Protein AF-A0A662P1R5-F1 (afdb_monomer)

Nearest PDB structures (foldseek):
  7obp-assembly5_E  TM=5.014E-01  e=1.798E-01  Homo sapiens
  8fs7-assembly1_G  TM=2.329E-01  e=2.804E-01  Saccharomyces cerevisiae
  8fs5-assembly1_G  TM=2.027E-01  e=4.964E-01  Saccharomyces cerevisiae
  8fs6-asse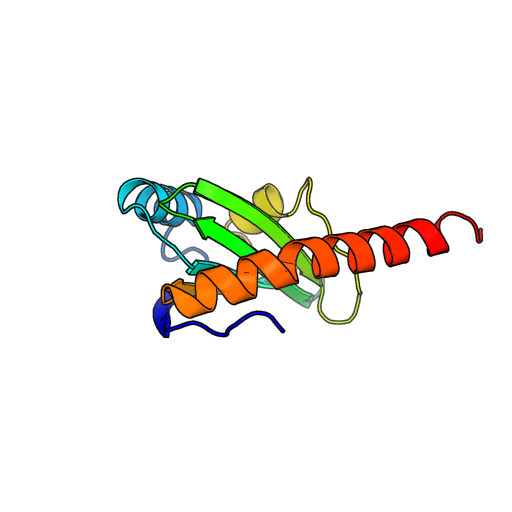mbly1_G  TM=2.197E-01  e=1.460E+00  Saccharomyces cerevisiae
  8fs3-assembly1_G  TM=2.230E-01  e=2.755E+00  Saccharomyces cerevisiae

Structure (mmCIF, N/CA/C/O backbone):
data_AF-A0A662P1R5-F1
#
_entry.id   AF-A0A662P1R5-F1
#
loop_
_atom_site.group_PDB
_atom_site.id
_atom_site.type_symbol
_atom_site.label_atom_id
_atom_site.label_alt_id
_atom_site.label_comp_id
_atom_site.label_asym_id
_atom_site.label_entity_id
_atom_site.label_seq_id
_atom_site.pdbx_PDB_ins_code
_atom_site.Cartn_x
_atom_site.Cartn_y
_atom_site.Cartn_z
_atom_site.occupancy
_atom_site.B_iso_or_equiv
_atom_site.auth_seq_id
_atom_site.auth_comp_id
_atom_site.auth_asym_id
_atom_site.auth_atom_id
_atom_site.pdbx_PDB_model_num
ATOM 1 N N . MET A 1 1 ? 5.342 -12.660 9.227 1.00 56.22 1 MET A N 1
ATOM 2 C CA . MET A 1 1 ? 4.655 -12.861 7.930 1.00 56.22 1 MET A CA 1
ATOM 3 C C . MET A 1 1 ? 3.557 -11.817 7.864 1.00 56.22 1 MET A C 1
ATOM 5 O O . MET A 1 1 ? 2.768 -11.780 8.796 1.00 56.22 1 MET A O 1
ATOM 9 N N . VAL A 1 2 ? 3.542 -10.942 6.854 1.00 65.25 2 VAL A N 1
ATOM 10 C CA . VAL A 1 2 ? 2.458 -9.952 6.707 1.00 65.25 2 VAL A CA 1
ATOM 11 C C . VAL A 1 2 ? 1.193 -10.684 6.236 1.00 65.25 2 VAL A C 1
ATOM 13 O O . VAL A 1 2 ? 1.305 -11.510 5.322 1.00 65.25 2 VAL A O 1
ATOM 16 N N . PRO A 1 3 ? 0.018 -10.459 6.850 1.00 81.44 3 PRO A N 1
ATOM 17 C CA . PRO A 1 3 ? -1.227 -11.070 6.396 1.00 81.44 3 PRO A CA 1
ATOM 18 C C . PRO A 1 3 ? -1.562 -10.676 4.959 1.00 81.44 3 PRO A C 1
ATOM 20 O O . PRO A 1 3 ? -1.212 -9.592 4.499 1.00 81.44 3 PRO A O 1
ATOM 23 N N . ARG A 1 4 ? -2.262 -11.552 4.234 1.00 84.44 4 ARG A N 1
ATOM 24 C CA . ARG A 1 4 ? -2.673 -11.248 2.855 1.00 84.44 4 ARG A CA 1
ATOM 25 C C . ARG A 1 4 ? -3.840 -10.264 2.795 1.00 84.44 4 ARG A C 1
ATOM 27 O O . ARG A 1 4 ? -3.934 -9.544 1.803 1.00 84.44 4 ARG A O 1
ATOM 34 N N . GLY A 1 5 ? -4.674 -10.217 3.834 1.00 89.81 5 GLY A N 1
ATOM 35 C CA . GLY A 1 5 ? -5.916 -9.457 3.827 1.00 89.81 5 GLY A CA 1
ATOM 36 C C . GLY A 1 5 ? -6.951 -10.016 2.853 1.00 89.81 5 GLY A C 1
ATOM 37 O O . GLY A 1 5 ? -6.715 -10.983 2.118 1.00 89.81 5 GLY A O 1
ATOM 38 N N . ARG A 1 6 ? -8.118 -9.376 2.845 1.00 93.31 6 ARG A N 1
ATOM 39 C CA . ARG A 1 6 ? -9.183 -9.595 1.872 1.00 93.31 6 ARG A CA 1
ATOM 40 C C . ARG A 1 6 ? -8.996 -8.643 0.702 1.00 93.31 6 ARG A C 1
ATOM 42 O O . ARG A 1 6 ? -9.028 -7.433 0.895 1.00 93.31 6 ARG A O 1
ATOM 49 N N . ASP A 1 7 ? -8.871 -9.184 -0.501 1.00 93.38 7 ASP A N 1
ATOM 50 C CA . ASP A 1 7 ? -8.858 -8.383 -1.721 1.00 93.38 7 ASP A CA 1
ATOM 51 C C . ASP A 1 7 ? -10.184 -7.633 -1.895 1.00 93.38 7 ASP A C 1
ATOM 53 O O . ASP A 1 7 ? -11.260 -8.239 -1.835 1.00 93.38 7 ASP A O 1
ATOM 57 N N . ILE A 1 8 ? -10.108 -6.317 -2.078 1.00 94.50 8 ILE A N 1
ATOM 58 C CA . ILE A 1 8 ? -11.279 -5.456 -2.266 1.00 94.50 8 ILE A CA 1
ATOM 59 C C . ILE A 1 8 ? -11.217 -4.637 -3.557 1.00 94.50 8 ILE A C 1
ATOM 61 O O . ILE A 1 8 ? -12.126 -3.841 -3.813 1.00 94.50 8 ILE A O 1
ATOM 65 N N . GLY A 1 9 ? -10.180 -4.807 -4.383 1.00 92.75 9 GLY A N 1
ATOM 66 C CA . GLY A 1 9 ? -10.124 -4.128 -5.668 1.00 92.75 9 GLY A CA 1
ATOM 67 C C . GLY A 1 9 ? -8.755 -4.085 -6.329 1.00 92.75 9 GLY A C 1
ATOM 68 O O . GLY A 1 9 ? -7.712 -4.001 -5.680 1.00 92.75 9 GLY A O 1
ATOM 69 N N . HIS A 1 10 ? -8.802 -4.014 -7.659 1.00 93.44 10 HIS A N 1
ATOM 70 C CA . HIS A 1 10 ? -7.637 -3.835 -8.511 1.00 93.44 10 HIS A CA 1
ATOM 71 C C . HIS A 1 10 ? -7.872 -2.742 -9.545 1.00 93.44 10 HIS A C 1
ATOM 73 O O . HIS A 1 10 ? -8.976 -2.606 -10.071 1.00 93.44 10 HIS A O 1
ATOM 79 N N . PHE A 1 11 ? -6.810 -2.018 -9.881 1.00 91.62 11 PHE A N 1
ATOM 80 C CA . PHE A 1 11 ? -6.802 -1.007 -10.934 1.00 91.62 11 PHE A CA 1
ATOM 81 C C . PHE A 1 11 ? -5.538 -1.164 -11.763 1.00 91.62 11 PHE A C 1
ATOM 83 O O . PHE A 1 11 ? -4.465 -1.413 -11.208 1.00 91.62 11 PHE A O 1
ATOM 90 N N . LYS A 1 12 ? -5.619 -0.965 -13.079 1.00 90.81 12 LYS A N 1
ATOM 91 C CA . LYS A 1 12 ? -4.394 -0.760 -13.8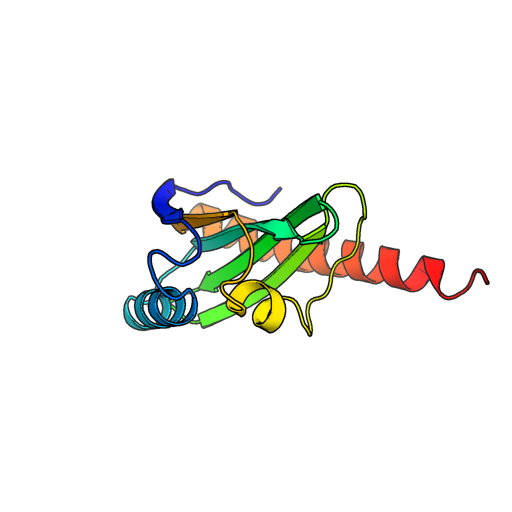56 1.00 90.81 12 LYS A CA 1
ATOM 92 C C . LYS A 1 12 ? -3.798 0.602 -13.520 1.00 90.81 12 LYS A C 1
ATOM 94 O O . LYS A 1 12 ? -4.528 1.577 -13.318 1.00 90.81 12 LYS A O 1
ATOM 99 N N . ILE A 1 13 ? -2.471 0.689 -13.485 1.00 86.56 13 ILE A N 1
ATOM 100 C CA . ILE A 1 13 ? -1.798 1.986 -13.365 1.00 86.56 13 ILE A CA 1
ATOM 101 C C . ILE A 1 13 ? -2.246 2.879 -14.532 1.00 86.56 13 ILE A C 1
ATOM 103 O O . ILE A 1 13 ? -2.322 2.441 -15.678 1.00 86.56 13 ILE A O 1
ATOM 107 N N . GLY A 1 14 ? -2.618 4.122 -14.219 1.00 82.19 14 GLY A N 1
ATOM 108 C CA . GLY A 1 14 ? -3.158 5.084 -15.184 1.00 82.19 14 GLY A CA 1
ATOM 109 C C . GLY A 1 14 ? -4.678 5.025 -15.394 1.00 82.19 14 GLY A C 1
ATOM 110 O O . GLY A 1 14 ? -5.249 6.020 -15.835 1.00 82.19 14 GLY A O 1
ATOM 111 N N . GLU A 1 15 ? -5.359 3.936 -15.016 1.00 82.62 15 GLU A N 1
ATOM 112 C CA . GLU A 1 15 ? -6.832 3.843 -15.068 1.00 82.62 15 GLU A CA 1
ATOM 113 C C . GLU A 1 15 ? -7.485 4.797 -14.060 1.00 82.62 15 GLU A C 1
ATOM 115 O O . GLU A 1 15 ? -8.450 5.504 -14.355 1.00 82.62 15 GLU A O 1
ATOM 120 N N . LYS A 1 16 ? -6.896 4.867 -12.866 1.00 82.62 16 LYS A N 1
ATOM 121 C CA . LYS A 1 16 ? -7.221 5.838 -11.829 1.00 82.62 16 LYS A CA 1
ATOM 122 C C . LYS A 1 16 ? -5.916 6.339 -11.230 1.00 82.62 16 LYS A C 1
ATOM 124 O O . LYS A 1 16 ? -5.041 5.545 -10.906 1.00 82.62 16 LYS A O 1
ATOM 129 N N . LYS A 1 17 ? -5.793 7.660 -11.061 1.00 83.31 17 LYS A N 1
ATOM 130 C CA . LYS A 1 17 ? -4.608 8.257 -10.426 1.00 83.31 17 LYS A CA 1
ATOM 131 C C . LYS A 1 17 ? -4.412 7.649 -9.042 1.00 83.31 17 LYS A C 1
ATOM 133 O O . LYS A 1 17 ? -5.331 7.738 -8.218 1.00 83.31 17 LYS A O 1
ATOM 138 N N . THR A 1 18 ? -3.221 7.124 -8.753 1.00 84.12 18 THR A N 1
ATOM 139 C CA . THR A 1 18 ? -2.918 6.493 -7.456 1.00 84.12 18 THR A CA 1
ATOM 140 C C . THR A 1 18 ? -3.188 7.465 -6.307 1.00 84.12 18 THR A C 1
ATOM 142 O O . THR A 1 18 ? -3.800 7.103 -5.307 1.00 84.12 18 THR A O 1
ATOM 145 N N . LYS A 1 19 ? -2.886 8.758 -6.499 1.00 86.19 19 LYS A N 1
ATOM 146 C CA . LYS A 1 19 ? -3.203 9.830 -5.533 1.00 86.19 19 LYS A CA 1
ATOM 147 C C . LYS A 1 19 ? -4.694 9.953 -5.199 1.00 86.19 19 LYS A C 1
ATOM 149 O O . LYS A 1 19 ? -5.037 10.319 -4.080 1.00 86.19 19 LYS A O 1
ATOM 154 N N . THR A 1 20 ? -5.586 9.697 -6.156 1.00 90.31 20 THR A N 1
ATOM 155 C CA . THR A 1 20 ? -7.035 9.708 -5.903 1.00 90.31 20 THR A CA 1
ATOM 156 C C . THR A 1 20 ? -7.437 8.496 -5.073 1.00 90.31 20 THR A C 1
ATOM 158 O O . THR A 1 20 ? -8.241 8.635 -4.160 1.00 90.31 20 THR A O 1
ATOM 161 N N . ILE A 1 21 ? -6.850 7.328 -5.353 1.00 90.69 21 ILE A N 1
ATOM 162 C CA . ILE A 1 21 ? -7.070 6.116 -4.555 1.00 90.69 21 ILE A CA 1
ATOM 163 C C . ILE A 1 21 ? -6.634 6.358 -3.107 1.00 90.69 21 ILE A C 1
ATOM 165 O O . ILE A 1 21 ? -7.433 6.124 -2.209 1.00 90.69 21 ILE A O 1
ATOM 169 N N . LEU A 1 22 ? -5.435 6.911 -2.880 1.00 89.56 22 LEU A N 1
ATOM 170 C CA . LEU A 1 22 ? -4.949 7.235 -1.530 1.00 89.56 22 LEU A CA 1
ATOM 171 C C . LEU A 1 22 ? -5.939 8.107 -0.753 1.00 89.56 22 LEU A C 1
ATOM 173 O O . LEU A 1 22 ? -6.362 7.735 0.336 1.00 89.56 22 LEU A O 1
ATOM 177 N N . LYS A 1 23 ? -6.389 9.216 -1.350 1.00 91.12 23 LYS A N 1
ATOM 178 C CA . LYS A 1 23 ? -7.359 10.122 -0.714 1.00 91.12 23 LYS A CA 1
ATOM 179 C C . LYS A 1 23 ? -8.689 9.445 -0.392 1.00 91.12 23 LYS A C 1
ATOM 181 O O . LYS A 1 23 ? -9.337 9.801 0.590 1.00 91.12 23 LYS A O 1
ATOM 186 N N . ASP A 1 24 ? -9.133 8.516 -1.235 1.00 93.19 24 ASP A N 1
ATOM 187 C CA . ASP A 1 24 ? -10.360 7.760 -0.984 1.00 93.19 24 ASP A CA 1
ATOM 188 C C . ASP A 1 24 ? -10.185 6.795 0.198 1.00 93.19 24 ASP A C 1
ATOM 190 O O . ASP A 1 24 ? -11.106 6.657 1.004 1.00 93.19 24 ASP A O 1
ATOM 194 N N . LEU A 1 25 ? -9.016 6.156 0.324 1.00 93.06 25 LEU A N 1
ATOM 195 C CA . LEU A 1 25 ? -8.687 5.265 1.443 1.00 93.06 25 LEU A CA 1
ATOM 196 C C . LEU A 1 25 ? -8.565 6.036 2.765 1.00 93.06 25 LEU A C 1
ATOM 198 O O . LEU A 1 25 ? -9.158 5.621 3.762 1.00 93.06 25 LEU A O 1
ATOM 202 N N . GLU A 1 26 ? -7.902 7.196 2.752 1.00 91.81 26 GLU A N 1
ATOM 203 C CA . GLU A 1 26 ? -7.814 8.112 3.899 1.00 91.81 26 GLU A CA 1
ATOM 204 C C . GLU A 1 26 ? -9.213 8.505 4.401 1.00 91.81 26 GLU A C 1
ATOM 206 O O . GLU A 1 26 ? -9.556 8.317 5.568 1.00 91.81 26 GLU A O 1
ATOM 211 N N . LYS A 1 27 ? -10.085 8.980 3.500 1.00 94.44 27 LYS A N 1
ATOM 212 C CA . LYS A 1 27 ? -11.452 9.410 3.851 1.00 94.44 27 LYS A CA 1
ATOM 213 C C . LYS A 1 27 ? -12.327 8.289 4.401 1.00 94.44 27 LYS A C 1
ATOM 215 O O . LYS A 1 27 ? -13.209 8.552 5.215 1.00 94.44 27 LYS A O 1
ATOM 220 N N . LYS A 1 28 ? -12.126 7.058 3.931 1.00 94.19 28 LYS A N 1
ATOM 221 C CA . LYS A 1 28 ? -12.895 5.884 4.363 1.00 94.19 28 LYS A CA 1
ATOM 222 C C . LYS A 1 28 ? -12.410 5.298 5.687 1.00 94.19 28 LYS A C 1
ATOM 224 O O . LYS A 1 28 ? -12.996 4.315 6.129 1.00 94.19 28 LYS A O 1
ATOM 229 N N . LYS A 1 29 ? -11.376 5.880 6.306 1.00 93.88 29 LYS A N 1
ATOM 230 C CA . LYS A 1 29 ? -10.694 5.306 7.471 1.00 93.88 29 LYS A CA 1
ATOM 231 C C . LYS A 1 29 ? -10.239 3.868 7.211 1.00 93.88 29 LYS A C 1
ATOM 233 O O . LYS A 1 29 ? -10.441 2.977 8.030 1.00 93.88 29 LYS A O 1
ATOM 238 N N . PHE A 1 30 ? -9.683 3.639 6.025 1.00 94.19 30 PHE A N 1
ATOM 239 C CA . PHE A 1 30 ? -9.298 2.310 5.576 1.00 94.19 30 PHE A CA 1
ATOM 240 C C . PHE A 1 30 ? -8.192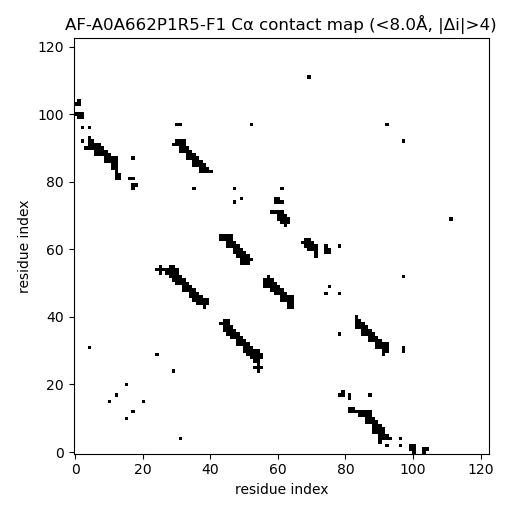 1.700 6.445 1.00 94.19 30 PHE A C 1
ATOM 242 O O . PHE A 1 30 ? -7.253 2.390 6.845 1.00 94.19 30 PHE A O 1
ATOM 249 N N . THR A 1 31 ? -8.274 0.389 6.664 1.00 93.19 31 THR A N 1
ATOM 250 C CA . THR A 1 31 ? -7.250 -0.384 7.364 1.00 93.19 31 THR A CA 1
ATOM 251 C C . THR A 1 31 ? -6.877 -1.607 6.533 1.00 93.19 31 THR A C 1
ATOM 253 O O . THR A 1 31 ? -7.729 -2.424 6.187 1.00 93.19 31 THR A O 1
ATOM 256 N N . GLY A 1 32 ? -5.602 -1.722 6.173 1.00 93.00 32 GLY A N 1
ATOM 257 C CA . GLY A 1 32 ? -5.157 -2.685 5.171 1.00 93.00 32 GLY A CA 1
ATOM 258 C C . GLY A 1 32 ? -3.885 -2.233 4.473 1.00 93.00 32 GLY A C 1
ATOM 259 O O . GLY A 1 32 ? -3.055 -1.530 5.054 1.00 93.00 32 GLY A O 1
ATOM 260 N N . TYR A 1 33 ? -3.744 -2.591 3.202 1.00 91.25 33 TYR A N 1
ATOM 261 C CA . TYR A 1 33 ? -2.676 -2.074 2.359 1.00 91.25 33 TYR A CA 1
ATOM 262 C C . TYR A 1 33 ? -3.131 -1.784 0.932 1.00 91.25 33 TYR A C 1
ATOM 264 O O . TYR A 1 33 ? -4.080 -2.370 0.408 1.00 91.25 33 TYR A O 1
ATOM 272 N N . LEU A 1 34 ? -2.389 -0.885 0.299 1.00 92.38 34 LEU A N 1
ATOM 273 C CA . LEU A 1 34 ? -2.349 -0.691 -1.139 1.00 92.38 34 LEU A CA 1
ATOM 274 C C . LEU A 1 34 ? -1.013 -1.237 -1.638 1.00 92.38 34 LEU A C 1
ATOM 276 O O . LEU A 1 34 ? 0.040 -0.831 -1.151 1.00 92.38 34 LEU A O 1
ATOM 280 N N . ARG A 1 35 ? -1.058 -2.153 -2.601 1.00 91.31 35 ARG A N 1
ATOM 281 C CA . ARG A 1 35 ? 0.112 -2.727 -3.263 1.00 91.31 35 ARG A CA 1
ATOM 282 C C . ARG A 1 35 ? 0.196 -2.219 -4.696 1.00 91.31 35 ARG A C 1
ATOM 284 O O . ARG A 1 35 ? -0.789 -2.303 -5.422 1.00 91.31 35 ARG A O 1
ATOM 291 N N . VAL A 1 36 ? 1.352 -1.719 -5.110 1.00 90.75 36 VAL A N 1
ATOM 292 C CA . VAL A 1 36 ? 1.638 -1.296 -6.484 1.00 90.75 36 VAL A CA 1
ATOM 293 C C . VAL A 1 36 ? 2.682 -2.234 -7.062 1.00 90.75 36 VAL A C 1
ATOM 295 O O . VAL A 1 36 ? 3.860 -2.118 -6.744 1.00 90.75 36 VAL A O 1
ATOM 298 N N . THR A 1 37 ? 2.261 -3.135 -7.939 1.00 90.38 37 THR A N 1
ATOM 299 C CA . THR A 1 37 ? 3.181 -4.001 -8.676 1.00 90.38 37 THR A CA 1
ATOM 300 C C . THR A 1 37 ? 3.336 -3.455 -10.086 1.00 90.38 37 THR A C 1
ATOM 302 O O . THR A 1 37 ? 2.346 -3.333 -10.810 1.00 90.38 37 THR A O 1
ATOM 305 N N . ARG A 1 38 ? 4.556 -3.121 -10.506 1.00 89.38 38 ARG A N 1
ATOM 306 C CA . ARG A 1 38 ? 4.791 -2.523 -11.827 1.00 89.38 38 ARG A CA 1
ATOM 307 C C . ARG A 1 38 ? 6.104 -2.937 -12.451 1.00 89.38 38 ARG A C 1
ATOM 309 O O . ARG A 1 38 ? 7.057 -3.267 -11.755 1.00 89.38 38 ARG A O 1
ATOM 316 N N . ARG A 1 39 ? 6.170 -2.828 -13.773 1.00 86.94 39 ARG A N 1
ATOM 317 C CA . ARG A 1 39 ? 7.419 -2.940 -14.515 1.00 86.94 39 ARG A CA 1
ATOM 318 C C . ARG A 1 39 ? 8.013 -1.558 -14.772 1.00 86.94 39 ARG A C 1
ATOM 320 O O . ARG A 1 39 ? 7.329 -0.673 -15.288 1.00 86.94 39 ARG A O 1
ATOM 327 N N . THR A 1 40 ? 9.274 -1.380 -14.407 1.00 79.19 40 THR A N 1
ATOM 328 C CA . THR A 1 40 ? 10.056 -0.171 -14.683 1.00 79.19 40 THR A CA 1
ATOM 329 C C . THR A 1 40 ? 10.508 -0.126 -16.145 1.00 79.19 40 THR A C 1
ATOM 331 O O . THR A 1 40 ? 10.424 -1.118 -16.874 1.00 79.19 40 THR A O 1
ATOM 334 N N . GLU A 1 41 ? 10.997 1.033 -16.593 1.00 77.81 41 GLU A N 1
ATOM 335 C CA . GLU A 1 41 ? 11.476 1.229 -17.972 1.00 77.81 41 GLU A CA 1
ATOM 336 C C . GLU A 1 41 ? 12.697 0.355 -18.312 1.00 77.81 41 GLU A C 1
ATOM 338 O O . GLU A 1 41 ? 12.841 -0.083 -19.450 1.00 77.81 41 GLU A O 1
ATOM 343 N N . ASP A 1 42 ? 13.531 0.026 -17.321 1.00 78.75 42 ASP A N 1
ATOM 344 C CA . ASP A 1 42 ? 14.653 -0.919 -17.429 1.00 78.75 42 ASP A CA 1
ATOM 345 C C . ASP A 1 42 ? 14.223 -2.397 -17.303 1.00 78.75 42 ASP A C 1
ATOM 347 O O . ASP A 1 42 ? 15.059 -3.299 -17.278 1.00 78.75 42 ASP A O 1
ATOM 351 N N . GLY A 1 43 ? 12.913 -2.668 -17.271 1.00 80.69 43 GLY A N 1
ATOM 352 C CA . GLY A 1 43 ? 12.331 -4.010 -17.345 1.00 80.69 43 GLY A CA 1
ATOM 353 C C . GLY A 1 43 ? 12.249 -4.757 -16.013 1.00 80.69 43 GLY A C 1
ATOM 354 O O . GLY A 1 43 ? 11.740 -5.889 -15.988 1.00 80.69 43 GLY A O 1
ATOM 355 N N . LYS A 1 44 ? 12.698 -4.138 -14.918 1.00 82.56 44 LYS A N 1
ATOM 356 C CA . LYS A 1 44 ? 12.630 -4.702 -13.570 1.00 82.56 44 LYS A CA 1
ATOM 357 C C . LYS A 1 44 ? 11.207 -4.661 -13.032 1.00 82.56 44 LYS A C 1
ATOM 359 O O . LYS A 1 44 ? 10.382 -3.855 -13.455 1.00 82.56 44 LYS A O 1
ATOM 364 N N . LEU A 1 45 ? 10.903 -5.576 -12.121 1.00 85.56 45 LEU A N 1
ATOM 365 C CA . LEU A 1 45 ? 9.605 -5.637 -11.466 1.00 85.56 45 LEU A CA 1
ATOM 366 C C . LEU A 1 45 ? 9.744 -4.991 -10.091 1.00 85.56 45 LEU A C 1
ATOM 368 O O . LEU A 1 45 ? 10.579 -5.408 -9.303 1.00 85.56 45 LEU A O 1
ATOM 372 N N . GLU A 1 46 ? 8.941 -3.979 -9.817 1.00 86.25 46 GLU A N 1
ATOM 373 C CA . GLU A 1 46 ? 8.842 -3.330 -8.516 1.00 86.25 46 GLU A CA 1
ATOM 374 C C . GLU A 1 46 ? 7.535 -3.722 -7.842 1.00 86.25 46 GLU A C 1
ATOM 376 O O . GLU A 1 46 ? 6.496 -3.845 -8.497 1.00 86.25 46 GLU A O 1
ATOM 381 N N . ASP A 1 47 ? 7.595 -3.872 -6.527 1.00 86.50 47 ASP A N 1
ATOM 382 C CA . ASP A 1 47 ? 6.468 -4.174 -5.673 1.00 86.50 47 ASP A CA 1
ATOM 383 C C . ASP A 1 47 ? 6.458 -3.229 -4.471 1.00 86.50 47 ASP A C 1
ATOM 385 O O . ASP A 1 47 ? 7.267 -3.322 -3.549 1.00 86.50 47 ASP A O 1
ATOM 389 N N . GLY A 1 48 ? 5.568 -2.249 -4.527 1.00 86.38 48 GLY A N 1
ATOM 390 C CA . GLY A 1 48 ? 5.405 -1.233 -3.504 1.00 86.38 48 GLY A CA 1
ATOM 391 C C . GLY A 1 48 ? 4.220 -1.529 -2.606 1.00 86.38 48 GLY A C 1
ATOM 392 O O . GLY A 1 48 ? 3.197 -2.014 -3.076 1.00 86.38 48 GLY A O 1
ATOM 393 N N . TYR A 1 49 ? 4.334 -1.209 -1.325 1.00 87.12 49 TYR A N 1
ATOM 394 C CA . TYR A 1 49 ? 3.273 -1.367 -0.342 1.00 87.12 49 TYR A CA 1
ATOM 395 C C . TYR A 1 49 ? 3.112 -0.077 0.449 1.00 87.12 49 TYR A C 1
ATOM 397 O O . TYR A 1 49 ? 4.087 0.517 0.903 1.00 87.12 49 TYR A O 1
ATOM 405 N N . ILE A 1 50 ? 1.864 0.326 0.654 1.00 88.25 50 ILE A N 1
ATOM 406 C CA . ILE A 1 50 ? 1.464 1.409 1.548 1.00 88.25 50 ILE A CA 1
ATOM 407 C C . ILE A 1 50 ? 0.461 0.813 2.521 1.00 88.25 50 ILE A C 1
ATOM 409 O O . ILE A 1 50 ? -0.595 0.337 2.107 1.00 88.25 50 ILE A O 1
ATOM 413 N N . LEU A 1 51 ? 0.804 0.799 3.802 1.00 87.38 51 LEU A N 1
ATOM 414 C CA . LEU A 1 51 ? -0.040 0.258 4.854 1.00 87.38 51 LEU A CA 1
ATOM 415 C C . LEU A 1 51 ? -0.831 1.379 5.509 1.00 87.38 51 LEU A C 1
ATOM 417 O O . LEU A 1 51 ? -0.285 2.441 5.813 1.00 87.38 51 LEU A O 1
ATOM 421 N N . PHE A 1 52 ? -2.103 1.091 5.768 1.00 90.38 52 PHE A N 1
ATOM 422 C CA . PHE A 1 52 ? -3.048 2.019 6.364 1.00 90.38 52 PHE A CA 1
ATOM 423 C C . PHE A 1 52 ? -3.597 1.479 7.674 1.00 90.38 52 PHE A C 1
ATOM 425 O O . PHE A 1 52 ? -3.902 0.287 7.787 1.00 90.38 52 PHE A O 1
ATOM 432 N N . ARG A 1 53 ? -3.803 2.385 8.627 1.00 88.56 53 ARG A N 1
ATOM 433 C CA . ARG A 1 53 ? -4.587 2.154 9.837 1.00 88.56 53 ARG A CA 1
ATOM 434 C C . ARG A 1 53 ? -5.557 3.308 10.018 1.00 88.56 53 ARG A C 1
ATOM 436 O O . ARG A 1 53 ? -5.129 4.443 10.179 1.00 88.56 53 ARG A O 1
ATOM 443 N N . GLU A 1 54 ? -6.851 3.016 9.981 1.00 91.56 54 GLU A N 1
ATOM 444 C CA . GLU A 1 54 ? -7.917 4.014 10.131 1.00 91.56 54 GLU A CA 1
ATOM 445 C C . GLU A 1 54 ? -7.766 5.224 9.188 1.00 91.56 54 GLU A C 1
ATOM 447 O O . GLU A 1 54 ? -8.158 6.345 9.504 1.00 91.56 54 GLU A O 1
ATOM 452 N N . GLY A 1 55 ? -7.234 4.983 7.987 1.00 89.44 55 GLY A N 1
ATOM 453 C CA . GLY A 1 55 ? -6.979 5.997 6.967 1.00 89.44 55 GLY A CA 1
ATOM 454 C C . GLY A 1 55 ? -5.612 6.673 7.066 1.00 89.44 55 GLY A C 1
ATOM 455 O O . GLY A 1 55 ? -5.246 7.383 6.137 1.00 89.44 55 GLY A O 1
ATOM 456 N N . GLU A 1 56 ? -4.829 6.436 8.118 1.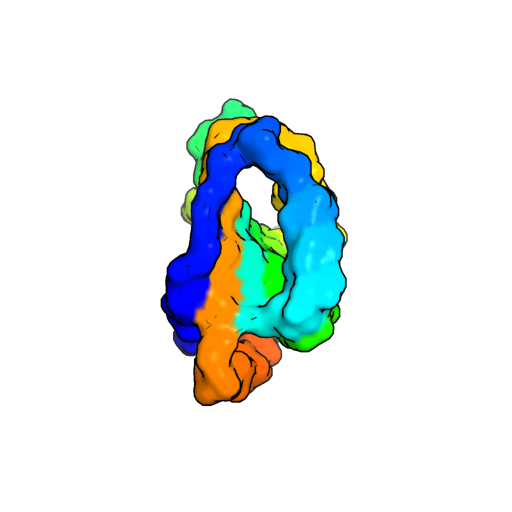00 90.00 56 GLU A N 1
ATOM 457 C CA . GLU A 1 56 ? -3.473 6.974 8.250 1.00 90.00 56 GLU A CA 1
ATOM 458 C C . GLU A 1 56 ? -2.437 6.028 7.641 1.00 90.00 56 GLU A C 1
ATOM 460 O O . GLU A 1 56 ? -2.486 4.817 7.861 1.00 90.00 56 GLU A O 1
ATOM 465 N N . ILE A 1 57 ? -1.476 6.576 6.893 1.00 87.12 57 ILE A N 1
ATOM 466 C CA . ILE A 1 57 ? -0.343 5.806 6.370 1.00 87.12 57 ILE A CA 1
ATOM 467 C C . ILE A 1 57 ? 0.625 5.527 7.520 1.00 87.12 57 ILE A C 1
ATOM 469 O O . ILE A 1 57 ? 1.204 6.453 8.085 1.00 87.12 57 ILE A O 1
ATOM 473 N N . VAL A 1 58 ? 0.823 4.249 7.842 1.00 84.00 58 VAL A N 1
ATOM 474 C CA . VAL A 1 58 ? 1.718 3.814 8.931 1.00 84.00 58 VAL A CA 1
ATOM 475 C C . VAL A 1 58 ? 3.071 3.324 8.430 1.00 84.00 58 VAL A C 1
ATOM 477 O O . VAL A 1 58 ? 4.047 3.342 9.174 1.00 84.00 58 VAL A O 1
ATOM 480 N N . LEU A 1 59 ? 3.131 2.870 7.177 1.00 79.56 59 LEU A N 1
ATOM 481 C CA . LEU A 1 59 ? 4.365 2.453 6.527 1.00 79.56 59 LEU A CA 1
ATOM 482 C C . LEU A 1 59 ? 4.213 2.535 5.011 1.00 79.56 59 LEU A C 1
ATOM 484 O O . LEU A 1 59 ? 3.176 2.156 4.468 1.00 79.56 59 LEU A O 1
ATOM 488 N N . SER A 1 60 ? 5.285 2.922 4.328 1.00 82.44 60 SER A N 1
ATOM 489 C CA . SER A 1 60 ? 5.441 2.681 2.899 1.00 82.44 60 SER A CA 1
ATOM 490 C C . SER A 1 60 ? 6.782 2.037 2.603 1.00 82.44 60 SER A C 1
ATOM 492 O O . SER A 1 60 ? 7.802 2.456 3.146 1.00 82.44 60 SER A O 1
ATOM 494 N N . TYR A 1 61 ? 6.793 1.063 1.705 1.00 78.19 61 TYR A N 1
ATOM 495 C CA . TYR A 1 61 ? 8.028 0.486 1.205 1.00 78.19 61 TYR A CA 1
ATOM 496 C C . TYR A 1 61 ? 7.922 0.075 -0.252 1.00 78.19 61 TYR A C 1
ATOM 498 O O . TYR A 1 61 ? 6.831 -0.073 -0.793 1.00 78.19 61 TYR A O 1
ATOM 506 N N . LEU A 1 62 ? 9.076 -0.089 -0.881 1.00 80.50 62 LEU A N 1
ATOM 507 C CA . LEU A 1 62 ? 9.225 -0.546 -2.251 1.00 80.50 62 LEU A CA 1
ATOM 508 C C . LEU A 1 62 ? 10.261 -1.658 -2.244 1.00 80.50 62 LEU A C 1
ATOM 510 O O . LEU A 1 62 ? 11.309 -1.484 -1.633 1.00 80.50 62 LEU A O 1
ATOM 514 N N . GLU A 1 63 ? 9.960 -2.766 -2.902 1.00 78.19 63 GLU A N 1
ATOM 515 C CA . GLU A 1 63 ? 10.890 -3.857 -3.157 1.00 78.19 63 GLU A CA 1
ATOM 516 C C . GLU A 1 63 ? 11.068 -3.997 -4.669 1.00 78.19 63 GLU A C 1
ATOM 518 O O . GLU A 1 63 ? 10.097 -4.098 -5.415 1.00 78.19 63 GLU A O 1
ATOM 523 N N . GLU A 1 64 ? 12.304 -4.0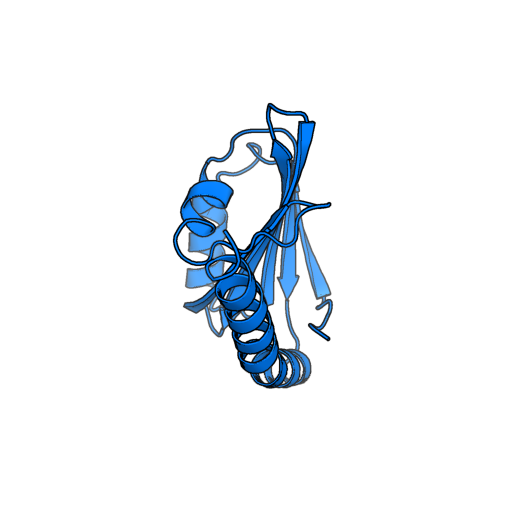09 -5.150 1.00 76.69 64 GLU A N 1
ATOM 524 C CA . GLU A 1 64 ? 12.590 -4.380 -6.534 1.00 76.69 64 GLU A CA 1
ATOM 525 C C . GLU A 1 64 ? 12.815 -5.898 -6.586 1.00 76.69 64 GLU A C 1
ATOM 527 O O . GLU A 1 64 ? 13.708 -6.447 -5.956 1.00 76.69 64 GLU A O 1
ATOM 532 N N . VAL A 1 65 ? 11.997 -6.635 -7.330 1.00 67.62 65 VAL A N 1
ATOM 533 C CA . VAL A 1 65 ? 12.081 -8.096 -7.397 1.00 67.62 65 VAL A CA 1
ATOM 534 C C . VAL A 1 65 ? 13.446 -8.513 -7.945 1.00 67.62 65 VAL A C 1
ATOM 536 O O . VAL A 1 65 ? 13.775 -8.277 -9.106 1.00 67.62 65 VAL A O 1
ATOM 539 N N . GLY A 1 66 ? 14.236 -9.167 -7.092 1.00 60.34 66 GLY A N 1
ATOM 540 C CA . GLY A 1 66 ? 15.615 -9.570 -7.385 1.00 60.34 66 GLY A CA 1
ATOM 541 C C . GLY A 1 66 ? 16.681 -8.704 -6.709 1.00 60.34 66 GLY A C 1
ATOM 542 O O . GLY A 1 66 ? 17.829 -9.139 -6.613 1.00 60.34 66 GLY A O 1
ATOM 543 N N . SER A 1 67 ? 16.317 -7.545 -6.156 1.00 55.09 67 SER A N 1
ATOM 544 C CA . SER A 1 67 ? 17.180 -6.748 -5.290 1.00 55.09 67 SER A CA 1
ATOM 545 C C . SER A 1 67 ? 16.462 -6.428 -3.973 1.00 55.09 67 SER A C 1
ATOM 547 O O . SER A 1 67 ? 15.330 -5.977 -3.921 1.00 55.09 67 SER A O 1
ATOM 549 N N . ARG A 1 68 ? 17.110 -6.687 -2.834 1.00 51.19 68 ARG A N 1
ATOM 550 C CA . ARG A 1 68 ? 16.529 -6.378 -1.509 1.00 51.19 68 ARG A CA 1
ATOM 551 C C . ARG A 1 68 ? 16.618 -4.877 -1.196 1.00 51.19 68 ARG A C 1
ATOM 553 O O . ARG A 1 68 ? 17.044 -4.504 -0.106 1.00 51.19 68 ARG A O 1
ATOM 560 N N . VAL A 1 69 ? 16.335 -4.028 -2.180 1.00 53.41 69 VAL A N 1
ATOM 561 C CA . VAL A 1 69 ? 16.360 -2.574 -2.041 1.00 53.41 69 VAL A CA 1
ATOM 562 C C . VAL A 1 69 ? 15.030 -2.155 -1.444 1.00 53.41 69 VAL A C 1
ATOM 564 O O . VAL A 1 69 ? 13.983 -2.481 -1.991 1.00 53.41 69 VAL A O 1
ATOM 567 N N . PHE A 1 70 ? 15.105 -1.473 -0.305 1.00 59.16 70 PHE A N 1
ATOM 568 C CA . PHE A 1 70 ? 13.968 -0.965 0.444 1.00 59.16 70 PHE A CA 1
ATOM 569 C C . PHE A 1 70 ? 14.173 0.527 0.665 1.00 59.16 70 PHE A C 1
ATOM 571 O O . PHE A 1 70 ? 15.112 0.935 1.349 1.00 59.16 70 PHE A O 1
ATOM 578 N N . GLU A 1 71 ? 13.305 1.345 0.080 1.00 60.06 71 GLU A N 1
ATOM 579 C CA . GLU A 1 71 ? 13.424 2.804 0.127 1.00 60.06 71 GLU A CA 1
ATOM 580 C C . GLU A 1 71 ? 12.206 3.420 0.814 1.00 60.06 71 GLU A C 1
ATOM 582 O O . GLU A 1 7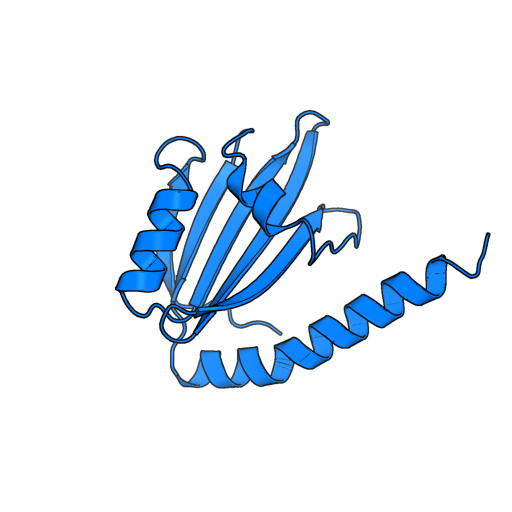1 ? 11.258 3.815 0.157 1.00 60.06 71 GLU A O 1
ATOM 587 N N . GLU A 1 72 ? 12.206 3.546 2.141 1.00 61.41 72 GLU A N 1
ATOM 588 C CA . GLU A 1 72 ? 11.071 4.152 2.866 1.00 61.41 72 GLU A CA 1
ATOM 589 C C . GLU A 1 72 ? 10.840 5.624 2.474 1.00 61.41 72 GLU A C 1
ATOM 591 O O . GLU A 1 72 ? 9.701 6.070 2.346 1.00 61.41 72 GLU A O 1
ATOM 596 N N . LYS A 1 73 ? 11.927 6.373 2.242 1.00 58.12 73 LYS A N 1
ATOM 597 C CA . LYS A 1 73 ? 11.890 7.828 2.035 1.00 58.12 73 LYS A CA 1
ATOM 598 C C . LYS A 1 73 ? 11.328 8.238 0.667 1.00 58.12 73 LYS A C 1
ATOM 600 O O . LYS A 1 73 ? 10.647 9.255 0.592 1.00 58.12 73 LYS A O 1
ATOM 605 N N . ASP A 1 74 ? 11.536 7.410 -0.361 1.00 69.12 74 ASP A N 1
ATOM 606 C CA . ASP A 1 74 ? 11.165 7.716 -1.752 1.00 69.12 74 ASP A CA 1
ATOM 607 C C . ASP A 1 74 ? 10.142 6.720 -2.344 1.00 69.12 74 ASP A C 1
ATOM 609 O O . ASP A 1 74 ? 9.616 6.938 -3.440 1.00 69.12 74 ASP A O 1
ATOM 613 N N . ALA A 1 75 ? 9.785 5.648 -1.615 1.00 73.75 75 ALA A N 1
ATOM 614 C CA . ALA A 1 75 ? 8.811 4.643 -2.057 1.00 73.75 75 ALA A CA 1
ATOM 615 C C . ALA A 1 75 ? 7.468 5.265 -2.443 1.00 73.75 75 ALA A C 1
ATOM 617 O O . ALA A 1 75 ? 6.901 4.917 -3.479 1.00 73.75 75 ALA A O 1
ATOM 618 N N . MET A 1 76 ? 6.959 6.202 -1.639 1.00 78.56 76 MET A N 1
ATOM 619 C CA . MET A 1 76 ? 5.696 6.873 -1.937 1.00 78.56 76 MET A CA 1
ATOM 620 C C . MET A 1 76 ? 5.753 7.660 -3.245 1.00 78.56 76 MET A C 1
ATOM 622 O O . MET A 1 76 ? 4.859 7.519 -4.075 1.00 78.56 76 MET A O 1
ATOM 626 N N . GLU A 1 77 ? 6.787 8.473 -3.459 1.00 81.31 77 GLU A N 1
ATOM 627 C CA . GLU A 1 77 ? 6.907 9.266 -4.686 1.00 81.31 77 GLU A CA 1
ATOM 628 C C . GLU A 1 77 ? 7.029 8.370 -5.917 1.00 81.31 77 GLU A C 1
ATOM 630 O O . GLU A 1 77 ? 6.357 8.600 -6.928 1.00 81.31 77 GLU A O 1
ATOM 635 N N . ARG A 1 78 ? 7.818 7.296 -5.800 1.00 78.56 78 ARG A N 1
ATOM 636 C CA . ARG A 1 78 ? 7.966 6.291 -6.851 1.00 78.56 78 ARG A CA 1
ATOM 637 C C . ARG A 1 78 ? 6.637 5.611 -7.148 1.00 78.56 78 ARG A C 1
ATOM 639 O O . ARG A 1 78 ? 6.265 5.573 -8.318 1.00 78.56 78 ARG A O 1
ATOM 646 N N . MET A 1 79 ? 5.903 5.127 -6.148 1.00 80.25 79 MET A N 1
ATOM 647 C CA . MET A 1 79 ? 4.592 4.489 -6.342 1.00 80.25 79 MET A CA 1
ATOM 648 C C . MET A 1 79 ? 3.546 5.446 -6.926 1.00 80.25 79 MET A C 1
ATOM 650 O O . MET A 1 79 ? 2.691 5.032 -7.705 1.00 80.25 79 MET A O 1
ATOM 654 N N . LEU A 1 80 ? 3.628 6.734 -6.591 1.00 81.12 80 LEU A N 1
ATOM 655 C CA . LEU A 1 80 ? 2.686 7.761 -7.035 1.00 81.12 80 LEU A CA 1
ATOM 656 C C . LEU A 1 80 ? 2.966 8.327 -8.428 1.00 81.12 80 LEU A C 1
ATOM 658 O O . LEU A 1 80 ? 2.207 9.186 -8.884 1.00 81.12 80 LEU A O 1
ATOM 662 N N . SER A 1 81 ? 4.040 7.900 -9.094 1.00 78.44 81 SER A N 1
ATOM 663 C CA . SER A 1 81 ? 4.416 8.461 -10.391 1.00 78.44 81 SER A CA 1
ATOM 664 C C . SER A 1 81 ? 3.421 8.124 -11.512 1.00 78.44 81 SER A C 1
ATOM 666 O O . SER A 1 81 ? 3.488 8.763 -12.558 1.00 78.44 81 SER A O 1
ATOM 668 N N . ASP A 1 82 ? 2.495 7.173 -11.301 1.00 68.94 82 ASP A N 1
ATOM 669 C CA . ASP A 1 82 ? 1.513 6.669 -12.283 1.00 68.94 82 ASP A CA 1
ATOM 670 C C . ASP A 1 82 ? 2.153 6.274 -13.640 1.00 68.94 82 ASP A C 1
ATOM 672 O O . ASP A 1 82 ? 1.480 6.205 -14.667 1.00 68.94 82 ASP A O 1
ATOM 676 N N . LYS A 1 83 ? 3.471 6.029 -13.656 1.00 72.38 83 LYS A N 1
ATOM 677 C CA . LYS A 1 83 ? 4.251 5.633 -14.834 1.00 72.38 83 LYS A CA 1
ATOM 678 C C . LYS A 1 83 ? 4.511 4.129 -14.831 1.00 72.38 83 LYS A C 1
ATOM 680 O O . LYS A 1 83 ? 4.698 3.528 -13.770 1.00 72.38 83 LYS A O 1
ATOM 685 N N . GLY A 1 84 ? 4.620 3.574 -16.035 1.00 74.12 84 GLY A N 1
ATOM 686 C CA . GLY A 1 84 ? 4.882 2.156 -16.276 1.00 74.12 84 GLY A CA 1
ATOM 687 C C . GLY A 1 84 ? 3.608 1.343 -16.495 1.00 74.12 84 GLY A C 1
ATOM 688 O O . GLY A 1 84 ? 2.496 1.865 -16.431 1.00 74.12 84 GLY A O 1
ATOM 689 N N . ASP A 1 85 ? 3.796 0.056 -16.773 1.00 84.56 85 ASP A N 1
ATOM 690 C CA . ASP A 1 85 ? 2.715 -0.928 -16.851 1.00 84.56 85 ASP A CA 1
ATOM 691 C C . ASP A 1 85 ? 2.659 -1.705 -15.534 1.00 84.56 85 ASP A C 1
ATOM 693 O O . ASP A 1 85 ? 3.686 -2.169 -15.026 1.00 84.56 85 ASP A O 1
ATOM 697 N N . GLY A 1 86 ? 1.473 -1.810 -14.946 1.00 88.56 86 GLY A N 1
ATOM 698 C CA . GLY A 1 86 ? 1.322 -2.399 -13.627 1.00 88.56 86 GLY A CA 1
ATOM 699 C C . GLY A 1 86 ? -0.095 -2.366 -13.085 1.00 88.56 86 GLY A C 1
ATOM 700 O O . GLY A 1 86 ? -1.038 -1.884 -13.720 1.00 88.56 86 GLY A O 1
ATOM 701 N N . ILE A 1 87 ? -0.229 -2.902 -11.878 1.00 92.31 87 ILE A N 1
ATOM 702 C CA . ILE A 1 87 ? -1.492 -3.098 -11.180 1.00 92.31 87 ILE A CA 1
ATOM 703 C C . ILE A 1 87 ? -1.370 -2.536 -9.768 1.00 92.31 87 ILE A C 1
ATOM 705 O O . ILE A 1 87 ? -0.396 -2.771 -9.054 1.00 92.31 87 ILE A O 1
ATOM 709 N N . ILE A 1 88 ? -2.410 -1.823 -9.362 1.00 92.94 88 ILE A N 1
ATOM 710 C CA . ILE A 1 88 ? -2.660 -1.417 -7.988 1.00 92.94 88 ILE A CA 1
ATOM 711 C C . ILE A 1 88 ? -3.663 -2.411 -7.412 1.00 92.94 88 ILE A C 1
ATOM 713 O O . ILE A 1 88 ? -4.723 -2.608 -7.998 1.00 92.94 88 ILE A O 1
ATOM 717 N N . THR A 1 89 ? -3.343 -3.023 -6.279 1.00 94.00 89 THR A N 1
ATOM 718 C CA . THR A 1 89 ? -4.224 -3.929 -5.530 1.00 94.00 89 THR A CA 1
ATOM 719 C C . THR A 1 89 ? -4.503 -3.333 -4.162 1.00 94.00 89 THR A C 1
ATOM 721 O O . THR A 1 89 ? -3.600 -2.783 -3.534 1.00 94.00 89 THR A O 1
ATOM 724 N N . ILE A 1 90 ? -5.742 -3.429 -3.696 1.00 95.19 90 ILE A N 1
ATOM 725 C CA . ILE A 1 90 ? -6.156 -2.936 -2.386 1.00 95.19 90 ILE A CA 1
ATOM 726 C C . ILE A 1 90 ? -6.691 -4.117 -1.592 1.00 95.19 90 ILE A C 1
ATOM 728 O O . ILE A 1 90 ? -7.631 -4.783 -2.027 1.00 95.19 90 ILE A O 1
ATOM 732 N N . SER A 1 91 ? -6.121 -4.332 -0.413 1.00 95.38 91 SER A N 1
ATOM 733 C CA . SER A 1 91 ? -6.493 -5.441 0.457 1.00 95.38 91 SER A CA 1
ATOM 734 C C . SER A 1 91 ? -6.795 -4.936 1.855 1.00 95.38 91 SER A C 1
ATOM 736 O O . SER A 1 91 ? -5.969 -4.270 2.477 1.00 95.38 91 SER A O 1
ATOM 738 N N . GLU A 1 92 ? -7.982 -5.255 2.347 1.00 95.25 92 GLU A N 1
ATOM 739 C CA . GLU A 1 92 ? -8.466 -4.877 3.670 1.00 95.25 92 GLU A CA 1
ATOM 740 C C . GLU A 1 92 ? -8.025 -5.898 4.720 1.00 95.25 92 GLU A C 1
ATOM 742 O O . GLU A 1 92 ? -8.051 -7.104 4.468 1.00 95.25 92 GLU A O 1
ATOM 747 N N . TYR A 1 93 ? -7.644 -5.422 5.902 1.00 93.31 93 TYR A N 1
ATOM 748 C CA . TYR A 1 93 ? -7.366 -6.289 7.042 1.00 93.31 93 TYR A CA 1
ATOM 749 C C . TYR A 1 93 ? -8.578 -6.404 7.960 1.00 93.31 93 TYR A C 1
ATOM 751 O O . TYR A 1 93 ? -9.263 -5.423 8.241 1.00 93.31 93 TYR A O 1
ATOM 759 N N . SER A 1 94 ? -8.793 -7.610 8.475 1.00 88.56 94 SER A N 1
ATOM 760 C CA . SER A 1 94 ? -9.568 -7.830 9.696 1.00 88.56 94 SER A CA 1
ATOM 761 C C . SER A 1 94 ? -8.805 -7.343 10.931 1.00 88.56 94 SER A C 1
ATOM 763 O O . SER A 1 94 ? -7.579 -7.244 10.903 1.00 88.56 94 SER A O 1
ATOM 765 N N . ASP A 1 95 ? -9.507 -7.109 12.042 1.00 81.81 95 ASP A N 1
ATOM 766 C CA . ASP A 1 95 ? -8.905 -6.617 13.294 1.00 81.81 95 ASP A CA 1
ATOM 767 C C . ASP A 1 95 ? -7.706 -7.469 13.754 1.00 81.81 95 ASP A C 1
ATOM 769 O O . ASP A 1 95 ? -6.653 -6.941 14.103 1.00 81.81 95 ASP A O 1
ATOM 773 N N . MET A 1 96 ? -7.820 -8.797 13.653 1.00 85.25 96 MET A N 1
ATOM 774 C CA . MET A 1 96 ? -6.732 -9.726 13.983 1.00 85.25 96 MET A CA 1
ATOM 775 C C . MET A 1 96 ? -5.523 -9.575 13.046 1.00 85.25 96 MET A C 1
ATOM 777 O O . MET A 1 96 ? -4.373 -9.669 13.471 1.00 85.25 96 MET A O 1
ATOM 781 N N . GLU A 1 97 ? -5.753 -9.346 11.754 1.00 87.19 97 GLU A N 1
ATOM 782 C CA . GLU A 1 97 ? -4.669 -9.149 10.788 1.00 87.19 97 GLU A CA 1
ATOM 783 C C . GLU A 1 97 ? -3.949 -7.817 11.007 1.00 87.19 97 GLU A C 1
ATOM 785 O O . GLU A 1 97 ? -2.739 -7.737 10.794 1.00 87.19 97 GLU A O 1
ATOM 790 N N . VAL A 1 98 ? -4.655 -6.792 11.488 1.00 80.75 98 VAL A N 1
ATOM 791 C CA . VAL A 1 98 ? -4.039 -5.523 11.895 1.00 80.75 98 VAL A CA 1
ATOM 792 C C . VAL A 1 98 ? -3.052 -5.752 13.026 1.00 80.75 98 VAL A C 1
ATOM 794 O O . VAL A 1 98 ? -1.919 -5.288 12.932 1.00 80.75 98 VAL A O 1
ATOM 797 N N . GLU A 1 99 ? -3.445 -6.490 14.063 1.00 80.31 99 GLU A N 1
ATOM 798 C CA . GLU A 1 99 ? -2.560 -6.813 15.187 1.00 80.31 99 GLU A CA 1
ATOM 799 C C . GLU A 1 99 ? -1.305 -7.554 14.707 1.00 80.31 99 GLU A C 1
ATOM 801 O O . GLU A 1 99 ? -0.184 -7.113 14.967 1.00 80.31 99 GLU A O 1
ATOM 806 N N . ILE A 1 100 ? -1.477 -8.605 13.898 1.00 82.19 100 ILE A N 1
ATOM 807 C CA . ILE A 1 100 ? -0.358 -9.388 13.346 1.00 82.19 100 ILE A CA 1
ATOM 808 C C . ILE A 1 100 ? 0.565 -8.521 12.482 1.00 82.19 100 ILE A C 1
ATOM 810 O O . ILE A 1 100 ? 1.796 -8.652 12.551 1.00 82.19 100 ILE A O 1
ATOM 814 N N . ALA A 1 101 ? -0.009 -7.652 11.646 1.00 77.00 101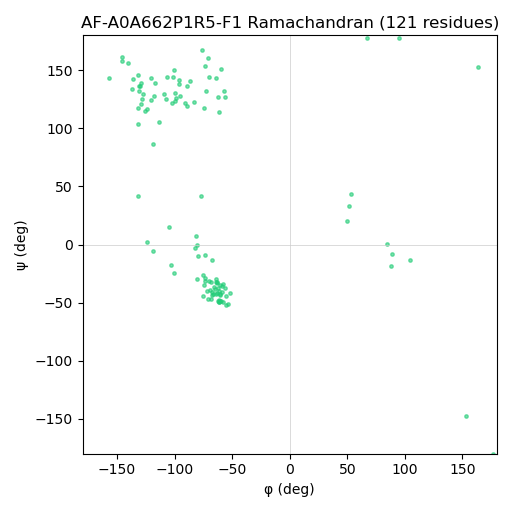 ALA A N 1
ATOM 815 C CA . ALA A 1 101 ? 0.758 -6.729 10.824 1.00 77.00 101 ALA A CA 1
ATOM 816 C C . ALA A 1 101 ? 1.567 -5.781 11.715 1.00 77.00 101 ALA A C 1
ATOM 818 O O . ALA A 1 101 ? 2.776 -5.682 11.533 1.00 77.00 101 ALA A O 1
ATOM 819 N N . MET A 1 102 ? 0.947 -5.161 12.719 1.00 72.38 102 MET A N 1
ATOM 820 C CA . MET A 1 102 ? 1.596 -4.211 13.630 1.00 72.38 102 MET A CA 1
ATOM 821 C C . MET A 1 102 ? 2.693 -4.842 14.487 1.00 72.38 102 MET A C 1
ATOM 823 O O . MET A 1 102 ? 3.694 -4.185 14.753 1.00 72.38 102 MET A O 1
ATOM 827 N N . GLU A 1 103 ? 2.572 -6.112 14.870 1.00 78.00 103 GLU A N 1
ATOM 828 C CA . GLU A 1 103 ? 3.648 -6.833 15.564 1.00 78.00 103 GLU A CA 1
ATOM 829 C C . GLU A 1 103 ? 4.804 -7.220 14.634 1.00 78.00 103 GLU A C 1
ATOM 831 O O . GLU A 1 103 ? 5.974 -7.247 15.032 1.00 78.00 103 GLU A O 1
ATOM 836 N N . SER A 1 104 ? 4.485 -7.547 13.381 1.00 73.62 104 SER A N 1
ATOM 837 C CA . SER A 1 104 ? 5.474 -7.979 12.390 1.00 73.62 104 SER A CA 1
ATOM 838 C C . SER A 1 104 ? 6.218 -6.804 11.754 1.00 73.62 104 SER A C 1
ATOM 840 O O . SER A 1 104 ? 7.370 -6.961 11.352 1.00 73.62 104 SER A O 1
ATOM 842 N N . LEU A 1 105 ? 5.574 -5.641 11.653 1.00 69.81 105 LEU A N 1
ATOM 843 C CA . LEU A 1 105 ? 6.081 -4.450 10.970 1.00 69.81 105 LEU A CA 1
ATOM 844 C C . LEU A 1 105 ? 7.390 -3.914 11.571 1.00 69.81 105 LEU A C 1
ATOM 846 O O . LEU A 1 105 ? 8.333 -3.734 10.804 1.00 69.81 105 LEU A O 1
ATOM 850 N N . PRO A 1 106 ? 7.529 -3.730 12.900 1.00 65.12 106 PRO A N 1
ATOM 851 C CA . PRO A 1 106 ? 8.787 -3.298 13.507 1.00 65.12 106 PRO A CA 1
ATOM 852 C C . PRO A 1 106 ? 9.940 -4.262 13.225 1.00 65.12 106 PRO A C 1
ATOM 854 O O . PRO A 1 106 ? 11.034 -3.823 12.888 1.00 65.12 106 PRO A O 1
ATOM 857 N N . LYS A 1 107 ? 9.685 -5.576 13.277 1.00 67.81 107 LYS A N 1
ATOM 858 C CA . LYS A 1 107 ? 10.700 -6.602 12.989 1.00 67.81 107 LYS A CA 1
ATOM 859 C C . LYS A 1 107 ? 11.128 -6.571 11.527 1.00 67.81 107 LYS A C 1
ATOM 861 O O . LYS A 1 107 ? 12.315 -6.642 11.234 1.00 67.81 107 LYS A O 1
ATOM 866 N N . LEU A 1 108 ? 10.169 -6.412 10.613 1.00 63.84 108 LEU A N 1
ATOM 867 C CA . LEU A 1 108 ? 10.458 -6.227 9.192 1.00 63.84 108 LEU A CA 1
ATOM 868 C C . LEU A 1 108 ? 11.293 -4.965 8.968 1.00 63.84 108 LEU A C 1
ATOM 870 O O . LEU A 1 108 ? 12.275 -5.022 8.236 1.00 63.84 108 LEU A O 1
ATOM 874 N N . LEU A 1 109 ? 10.968 -3.858 9.636 1.00 61.09 109 LEU A N 1
ATOM 875 C CA . LEU A 1 109 ? 11.737 -2.616 9.559 1.00 61.09 109 LEU A CA 1
ATOM 876 C C . LEU A 1 109 ? 13.159 -2.758 10.121 1.00 61.09 109 LEU A C 1
ATOM 878 O O . LEU A 1 109 ? 14.105 -2.268 9.507 1.00 61.09 109 LEU A O 1
ATOM 882 N N . GLU A 1 110 ? 13.338 -3.441 11.251 1.00 63.25 110 GLU A N 1
ATOM 883 C CA . GLU A 1 110 ? 14.652 -3.678 11.864 1.00 63.25 110 GLU A CA 1
ATOM 884 C C . GLU A 1 110 ? 15.528 -4.622 11.036 1.00 63.25 110 GLU A C 1
ATOM 886 O O . GLU A 1 110 ? 16.686 -4.303 10.758 1.00 63.25 110 GLU A O 1
ATOM 891 N N . GLU A 1 111 ? 14.979 -5.748 10.572 1.00 60.91 111 GLU A N 1
ATOM 892 C CA . GLU A 1 111 ? 15.686 -6.660 9.666 1.00 60.91 111 GLU A CA 1
ATOM 893 C C . GLU A 1 111 ? 16.103 -5.956 8.374 1.00 60.91 111 GLU A C 1
ATOM 895 O O . GLU A 1 111 ? 17.172 -6.224 7.819 1.00 60.91 111 GLU A O 1
ATOM 900 N N . THR A 1 112 ? 15.261 -5.042 7.899 1.00 53.84 112 THR A N 1
ATOM 901 C CA . THR A 1 112 ? 15.518 -4.254 6.698 1.00 53.84 112 THR A CA 1
ATOM 902 C C . THR A 1 112 ? 16.62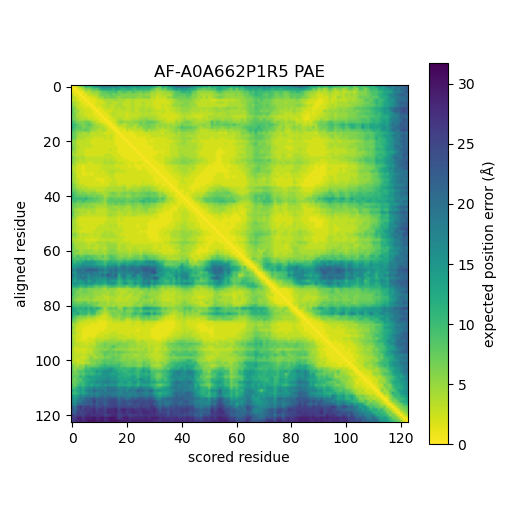8 -3.230 6.931 1.00 53.84 112 THR A C 1
ATOM 904 O O . THR A 1 112 ? 17.582 -3.181 6.156 1.00 53.84 112 THR A O 1
ATOM 907 N N . LYS A 1 113 ? 16.591 -2.480 8.041 1.00 51.84 113 LYS A N 1
ATOM 908 C CA . LYS A 1 113 ? 17.652 -1.527 8.423 1.00 51.84 113 LYS A CA 1
ATOM 909 C C . LYS A 1 113 ? 19.000 -2.215 8.653 1.00 51.84 113 LYS A C 1
ATOM 911 O O . LYS A 1 113 ? 20.027 -1.709 8.207 1.00 51.84 113 LYS A O 1
ATOM 916 N N . SER A 1 114 ? 19.004 -3.388 9.287 1.00 54.84 114 SER A N 1
ATOM 917 C CA . SER A 1 114 ? 20.226 -4.163 9.547 1.00 54.84 114 SER A CA 1
ATOM 918 C C . SER A 1 114 ? 20.882 -4.673 8.254 1.00 54.84 114 SER A C 1
ATOM 920 O O . SER A 1 114 ? 22.104 -4.635 8.119 1.00 54.84 114 SER A O 1
ATOM 922 N N . LYS A 1 115 ? 20.084 -5.062 7.249 1.00 48.91 115 LYS A N 1
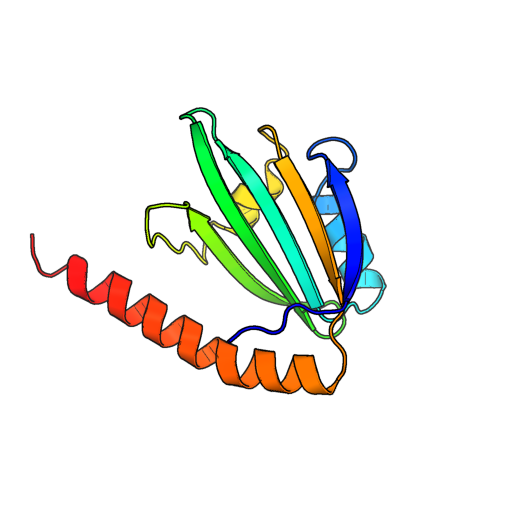ATOM 923 C CA . LYS A 1 115 ? 20.588 -5.499 5.933 1.00 48.91 115 LYS A CA 1
ATOM 924 C C . LYS A 1 115 ? 21.118 -4.353 5.065 1.00 48.91 115 LYS A C 1
ATOM 926 O O . LYS A 1 115 ? 22.006 -4.595 4.251 1.00 48.91 115 LYS A O 1
ATOM 931 N N . ILE A 1 116 ? 20.599 -3.135 5.234 1.00 48.44 116 ILE A N 1
ATOM 932 C CA . ILE A 1 116 ? 21.102 -1.934 4.548 1.00 48.44 116 ILE A CA 1
ATOM 933 C C . ILE A 1 116 ? 22.425 -1.473 5.186 1.00 48.44 116 ILE A C 1
ATOM 935 O O . ILE A 1 116 ? 23.386 -1.217 4.467 1.00 48.44 116 ILE A O 1
ATOM 939 N N . GLY A 1 117 ? 22.516 -1.454 6.524 1.00 41.69 117 GLY A N 1
ATOM 940 C CA . GLY A 1 117 ? 23.716 -1.008 7.248 1.00 41.69 117 GLY A CA 1
ATOM 941 C C . GLY A 1 117 ? 24.941 -1.922 7.106 1.00 41.69 117 GLY A C 1
ATOM 942 O O . GLY A 1 117 ? 26.062 -1.430 7.052 1.00 41.69 117 GLY A O 1
ATOM 943 N N . GLN A 1 118 ? 24.752 -3.241 6.971 1.00 40.94 118 GLN A N 1
ATOM 944 C CA . GLN A 1 118 ? 25.863 -4.201 6.849 1.00 40.94 118 GLN A CA 1
ATOM 945 C C . GLN A 1 118 ? 26.584 -4.195 5.489 1.00 40.94 118 GLN A C 1
ATOM 947 O O . GLN A 1 118 ? 27.609 -4.858 5.355 1.00 40.94 118 GLN A O 1
ATOM 952 N N . ARG A 1 119 ? 26.080 -3.487 4.469 1.00 41.25 119 ARG A N 1
ATOM 953 C CA . ARG A 1 119 ? 26.741 -3.405 3.150 1.00 41.25 119 ARG A CA 1
ATOM 954 C C . ARG A 1 119 ? 27.482 -2.097 2.894 1.00 41.25 119 ARG A C 1
ATOM 956 O O . ARG A 1 119 ? 28.351 -2.084 2.036 1.00 41.25 119 ARG A O 1
ATOM 963 N N . THR A 1 120 ? 27.195 -1.039 3.647 1.00 40.00 120 THR A N 1
ATOM 964 C CA . THR A 1 120 ? 27.914 0.245 3.551 1.00 40.00 120 THR A CA 1
ATOM 965 C C . THR A 1 120 ? 29.267 0.263 4.270 1.00 40.00 120 THR A C 1
ATOM 967 O O . THR A 1 120 ? 30.024 1.204 4.084 1.00 40.00 120 THR A O 1
ATOM 970 N N . GLU A 1 121 ? 29.598 -0.761 5.064 1.00 40.38 121 GLU A N 1
ATOM 971 C CA . GLU A 1 121 ? 30.898 -0.887 5.754 1.00 40.38 121 GLU A CA 1
ATOM 972 C C . GLU A 1 121 ? 31.828 -1.933 5.103 1.00 40.38 121 GLU A C 1
ATOM 974 O O . GLU A 1 121 ? 32.792 -2.388 5.714 1.00 40.38 121 GLU A O 1
ATOM 979 N N . SER A 1 122 ? 31.535 -2.374 3.876 1.00 44.22 122 SER A N 1
ATOM 980 C CA . SER A 1 122 ? 32.353 -3.355 3.141 1.00 44.22 122 SER A CA 1
ATOM 981 C C . SER A 1 122 ? 32.658 -2.915 1.706 1.00 44.22 122 SER A C 1
ATOM 983 O O . SER A 1 122 ? 32.619 -3.739 0.792 1.00 44.22 122 SER A O 1
ATOM 985 N N . GLU A 1 123 ? 32.971 -1.631 1.526 1.00 37.12 123 GLU A N 1
ATOM 986 C CA . GLU A 1 123 ? 33.691 -1.105 0.354 1.00 37.12 123 GLU A CA 1
ATOM 987 C C . GLU A 1 123 ? 34.974 -0.391 0.788 1.00 37.12 123 GLU A C 1
ATOM 989 O O . GLU A 1 123 ? 34.931 0.351 1.797 1.00 37.12 123 GLU A O 1
#

Mean predicted aligned error: 7.93 Å

Foldseek 3Di:
DQDPAAWDDKDKLVRDQVVVVLVVCLVQQAAFKKWKWFADPVGWIKIKIFGGGGSDTPFIWMQTVPDLDTDRPCRVVVSRPSDGTTMIITGGDDPVSSVVNVVVVVVVVVVSVVVVVVVVVPD

pLDDT: mean 78.29, std 15.27, range [37.12, 95.38]

Secondary structure (DSSP, 8-state):
-----EEEEEEEBTTB-HHHHHHHHHHTT--EEEEEEEE-TTS-EEEEEEEEETTEEEEEEEEETTEEEE-TTTHHHHHTT--SEEEEEEEEPPHHHHHHHHHHHHHHHHHHHHHHHTTTT--

Solvent-accessible surface area (backbone atoms only — not comparable to full-atom values): 6678 Å² total; per-residue (Å²): 118,76,65,79,52,46,80,76,49,75,42,47,50,63,77,54,59,52,66,58,52,52,53,52,36,36,75,67,38,32,38,30,36,41,35,41,40,34,37,47,95,89,68,46,44,36,44,28,42,38,32,31,52,64,25,42,80,78,47,47,35,28,36,38,71,95,44,96,50,72,38,60,90,52,23,59,62,62,66,55,62,56,72,59,58,39,39,36,38,34,23,39,43,54,76,69,42,47,53,47,32,62,67,38,46,59,55,54,51,50,57,50,52,53,62,56,58,68,56,75,77,72,122

Radius of gyration: 14.74 Å; Cα contacts (8 Å, |Δi|>4): 210; chains: 1; bounding box: 47×23×34 Å

Sequence (123 aa):
MVPRGRDIGHFKIGEKKTKTILKDLEKKKFTGYLRVTRRTEDGKLEDGYILFREGEIVLSYLEEVGSRVFEEKDAMERMLSDKGDGIITISEYSDMEVEIAMESLPKLLEETKSKIGQRTESE